Protein AF-A0A2E8D7F3-F1 (afdb_monomer_lite)

pLDDT: mean 92.52, std 13.72, range [34.06, 98.88]

Sequence (161 aa):
MATHEHIEVVRAGRDAIEHWHEEHGSERLDLCGANLKESILQNTDLTGANLQVANLQAANLQQANLSWADLRRARLQNAELDGADLRQAQLQEADLRGTDLRRANLVGIKLQGAKLQGTDLRRASLDRADLQEASLAGARLDFLQRLTLWWNVSKVPSDQN

Radius of gyration: 15.77 Å; chains: 1; bounding box: 42×31×50 Å

Foldseek 3Di:
DFDPVLLVLVQVEAVSQVVVCVVVPPDAGEQAQNEQDQHEHDQHERDQHEQHQYEPDQYEHDQYECDNHEQDQYEHAQYEHAQYEHHLYEHDCYEHHLYECHLYECALYEQALYECALYECENYDCHNYQQHNYDCHNYHYDPVVVVVVCVRHVPPPPPDD

Secondary structure (DSSP, 8-state):
---HHHHHHHHH-HHHHHHHHHHHTT---B-TT-B-TT-B-TT-B-TT-B-TT-B-TT-B-TT-B-TT-B-TT-B-TT-B-TT-B-TT-B-TT-B-TT-B-TT-B-TT-B-TT-B-TT-B-TT-B-TT-B-TT-B-TT-B--HHHHHHHHHHHTTS-----

Structure (mmCIF, N/CA/C/O backbone):
data_AF-A0A2E8D7F3-F1
#
_entry.id   AF-A0A2E8D7F3-F1
#
loop_
_atom_site.group_PDB
_atom_site.id
_atom_site.type_symbol
_atom_site.label_atom_id
_atom_site.label_alt_id
_atom_site.label_comp_id
_atom_site.label_asym_id
_atom_site.label_entity_id
_atom_site.label_seq_id
_atom_site.pdbx_PDB_ins_code
_atom_site.Cartn_x
_atom_site.Cartn_y
_atom_site.Cartn_z
_atom_site.occupancy
_atom_site.B_iso_or_equiv
_atom_site.auth_seq_id
_atom_site.auth_comp_id
_atom_site.auth_asym_id
_atom_site.auth_atom_id
_atom_site.pdbx_PDB_model_num
ATOM 1 N N . MET A 1 1 ? -16.932 -9.473 1.520 1.00 65.44 1 MET A N 1
ATOM 2 C CA . MET A 1 1 ? -17.244 -8.105 1.051 1.00 65.44 1 MET A CA 1
ATOM 3 C C . MET A 1 1 ? -17.167 -7.222 2.271 1.00 65.44 1 MET A C 1
ATOM 5 O O . MET A 1 1 ? -17.630 -7.668 3.312 1.00 65.44 1 MET A O 1
ATOM 9 N N . ALA A 1 2 ? -16.590 -6.032 2.128 1.00 83.19 2 ALA A N 1
ATOM 10 C CA . ALA A 1 2 ? -16.436 -5.072 3.211 1.00 83.19 2 ALA A CA 1
ATOM 11 C C . ALA A 1 2 ? -17.747 -4.843 3.975 1.00 83.19 2 ALA A C 1
ATOM 13 O O . ALA A 1 2 ? -18.817 -4.745 3.360 1.00 83.19 2 ALA A O 1
ATOM 14 N N . THR A 1 3 ? -17.664 -4.742 5.300 1.00 88.62 3 THR A N 1
ATOM 15 C CA . THR A 1 3 ? -18.826 -4.379 6.115 1.00 88.62 3 THR A CA 1
ATOM 16 C C . THR A 1 3 ? -19.118 -2.889 5.941 1.00 88.62 3 THR A C 1
ATOM 18 O O . THR A 1 3 ? -18.218 -2.083 5.692 1.00 88.62 3 THR A O 1
ATOM 21 N N . HIS A 1 4 ? -20.395 -2.511 6.040 1.00 90.12 4 HIS A N 1
ATOM 22 C CA . HIS A 1 4 ? -20.777 -1.100 5.956 1.00 90.12 4 HIS A CA 1
ATOM 23 C C . HIS A 1 4 ? -20.097 -0.283 7.062 1.00 90.12 4 HIS A C 1
ATOM 25 O O . HIS A 1 4 ? -19.572 0.789 6.793 1.00 90.12 4 HIS A O 1
ATOM 31 N N . GLU A 1 5 ? -20.018 -0.850 8.263 1.00 94.56 5 GLU A N 1
ATOM 32 C CA . GLU A 1 5 ? -19.344 -0.272 9.423 1.00 94.56 5 GLU A CA 1
ATOM 33 C C . GLU A 1 5 ? -17.868 0.051 9.164 1.00 94.56 5 GLU A C 1
ATOM 35 O O . GLU A 1 5 ? -17.467 1.201 9.325 1.00 94.56 5 GLU A O 1
ATOM 40 N N . HIS A 1 6 ? -17.069 -0.907 8.675 1.00 96.81 6 HIS A N 1
ATOM 41 C CA . HIS A 1 6 ? -15.647 -0.658 8.411 1.00 96.81 6 HIS A CA 1
ATOM 42 C C . HIS A 1 6 ? -15.436 0.425 7.350 1.00 96.81 6 HIS A C 1
ATOM 44 O O . HIS A 1 6 ? -14.501 1.218 7.450 1.00 96.81 6 HIS A O 1
ATOM 50 N N . ILE A 1 7 ? -16.303 0.485 6.333 1.00 95.94 7 ILE A N 1
ATOM 51 C CA . ILE A 1 7 ? -16.234 1.540 5.316 1.00 95.94 7 ILE A CA 1
ATOM 52 C C . ILE A 1 7 ? -16.501 2.911 5.944 1.00 95.94 7 ILE A C 1
ATOM 54 O O . ILE A 1 7 ? -15.785 3.861 5.630 1.00 95.94 7 ILE A O 1
ATOM 58 N N . GLU A 1 8 ? -17.515 3.028 6.800 1.00 96.06 8 GLU A N 1
ATOM 59 C CA . GLU A 1 8 ? -17.864 4.300 7.440 1.00 96.06 8 GLU A CA 1
ATOM 60 C C . GLU A 1 8 ? -16.776 4.758 8.419 1.00 96.06 8 GLU A C 1
ATOM 62 O O . GLU A 1 8 ? -16.379 5.922 8.368 1.00 96.06 8 GLU A O 1
ATOM 67 N N . VAL A 1 9 ? -16.202 3.844 9.210 1.00 97.06 9 VAL A N 1
ATOM 68 C CA . VAL A 1 9 ? -15.042 4.126 10.077 1.00 97.06 9 VAL A CA 1
ATOM 69 C C . VAL A 1 9 ? -13.875 4.684 9.261 1.00 97.06 9 VAL A C 1
ATOM 71 O O . VAL A 1 9 ? -13.330 5.739 9.577 1.00 97.06 9 VAL A O 1
ATOM 74 N N . VAL A 1 10 ? -13.526 4.025 8.153 1.00 96.75 10 VAL A N 1
ATOM 75 C CA . VAL A 1 10 ? -12.411 4.456 7.298 1.00 96.75 10 VAL A CA 1
ATOM 76 C C . VAL A 1 10 ? -12.692 5.796 6.613 1.00 96.75 10 VAL A C 1
ATOM 78 O O . VAL A 1 10 ? -11.785 6.612 6.455 1.00 96.75 10 VAL A O 1
ATOM 81 N N . ARG A 1 11 ? -13.943 6.058 6.222 1.00 95.00 11 ARG A N 1
ATOM 82 C CA . ARG A 1 11 ? -14.355 7.338 5.621 1.00 95.00 11 ARG A CA 1
ATOM 83 C C . ARG A 1 11 ? -14.390 8.488 6.615 1.00 95.00 11 ARG A C 1
ATOM 85 O O . ARG A 1 11 ? -14.152 9.623 6.210 1.00 95.00 11 ARG A O 1
ATOM 92 N N . ALA A 1 12 ? -14.682 8.203 7.880 1.00 96.31 12 ALA A N 1
ATOM 93 C CA . ALA A 1 12 ? -14.627 9.185 8.954 1.00 96.31 12 ALA A CA 1
ATOM 94 C C . ALA A 1 12 ? -13.183 9.631 9.255 1.00 96.31 12 ALA A C 1
ATOM 96 O O . ALA A 1 12 ? -12.977 10.723 9.783 1.00 96.31 12 ALA A O 1
ATOM 97 N N . GLY A 1 13 ? -12.189 8.844 8.835 1.00 95.44 13 GLY A N 1
ATOM 98 C CA . GLY A 1 13 ? -10.782 9.223 8.822 1.00 95.44 13 GLY A CA 1
ATOM 99 C C . GLY A 1 13 ? -9.991 8.634 9.983 1.00 95.44 13 GLY A C 1
ATOM 100 O O . GLY A 1 13 ? -10.410 7.687 10.645 1.00 95.44 13 GLY A O 1
ATOM 101 N N . ARG A 1 14 ? -8.798 9.191 10.204 1.00 96.38 14 ARG A N 1
ATOM 102 C CA . ARG A 1 14 ? -7.799 8.642 11.126 1.00 96.38 14 ARG A CA 1
ATOM 103 C C . ARG A 1 14 ? -8.324 8.439 12.546 1.00 96.38 14 ARG A C 1
ATOM 105 O O . ARG A 1 14 ? -8.184 7.339 13.064 1.00 96.38 14 ARG A O 1
ATOM 112 N N . ASP A 1 15 ? -8.938 9.457 13.137 1.00 97.00 15 ASP A N 1
ATOM 113 C CA . ASP A 1 15 ? -9.383 9.406 14.535 1.00 97.00 15 ASP A CA 1
ATOM 114 C C . ASP A 1 15 ? -10.443 8.313 14.751 1.00 97.00 15 ASP A C 1
ATOM 116 O O . ASP A 1 15 ? -10.444 7.632 15.771 1.00 97.00 15 ASP A O 1
ATOM 120 N N . ALA A 1 16 ? -11.313 8.088 13.760 1.00 97.38 16 ALA A N 1
ATOM 121 C CA . ALA A 1 16 ? -12.308 7.021 13.812 1.00 97.38 16 ALA A CA 1
ATOM 122 C C . ALA A 1 16 ? -11.667 5.630 13.709 1.00 97.38 16 ALA A C 1
ATOM 124 O O . ALA A 1 16 ? -12.089 4.712 14.405 1.00 97.38 16 ALA A O 1
ATOM 125 N N . ILE A 1 17 ? -10.635 5.476 12.873 1.00 97.12 17 ILE A N 1
ATOM 126 C CA . ILE A 1 17 ? -9.863 4.230 12.775 1.00 97.12 17 ILE A CA 1
ATOM 127 C C . ILE A 1 17 ? -9.131 3.947 14.093 1.00 97.12 17 ILE A C 1
ATOM 129 O O . ILE A 1 17 ? -9.159 2.817 14.572 1.00 97.12 17 ILE A O 1
ATOM 133 N N . GLU A 1 18 ? -8.495 4.961 14.689 1.00 95.81 18 GLU A N 1
ATOM 134 C CA . GLU A 1 18 ? -7.817 4.833 15.986 1.00 95.81 18 GLU A CA 1
ATOM 135 C C . GLU A 1 18 ? -8.804 4.410 17.078 1.00 95.81 18 GLU A C 1
ATOM 137 O O . GLU A 1 18 ? -8.562 3.419 17.766 1.00 95.81 18 GLU A O 1
ATOM 142 N N . HIS A 1 19 ? -9.952 5.083 17.170 1.00 96.88 19 HIS A N 1
ATOM 143 C CA . HIS A 1 19 ? -10.983 4.743 18.146 1.00 96.88 19 HIS A CA 1
ATOM 144 C C . HIS A 1 19 ? -11.554 3.334 17.939 1.00 96.88 19 HIS A C 1
ATOM 146 O O . HIS A 1 19 ? -11.748 2.588 18.896 1.00 96.88 19 HIS A O 1
ATOM 152 N N . TRP A 1 20 ? -11.760 2.923 16.686 1.00 96.75 20 TRP A N 1
ATOM 153 C CA . TRP A 1 20 ? -12.230 1.576 16.382 1.00 96.75 20 TRP A CA 1
ATOM 154 C C . TRP A 1 20 ? -11.260 0.503 16.899 1.00 96.75 20 TRP A C 1
ATOM 156 O O . TRP A 1 20 ? -11.703 -0.480 17.492 1.00 96.75 20 TRP A O 1
ATOM 166 N N . HIS A 1 21 ? -9.944 0.710 16.756 1.00 94.81 21 HIS A N 1
ATOM 167 C CA . HIS A 1 21 ? -8.930 -0.204 17.302 1.00 94.81 21 HIS A CA 1
ATOM 168 C C . HIS A 1 21 ? -8.906 -0.219 18.836 1.00 94.81 21 HIS A C 1
ATOM 170 O O . HIS A 1 21 ? -8.654 -1.268 19.427 1.00 94.81 21 HIS A O 1
ATOM 176 N N . GLU A 1 22 ? -9.192 0.904 19.499 1.00 95.50 22 GLU A N 1
ATOM 177 C CA . GLU A 1 22 ? -9.324 0.950 20.965 1.00 95.50 22 GLU A CA 1
ATOM 178 C C . GLU A 1 22 ? -10.502 0.096 21.459 1.00 95.50 22 GLU A C 1
ATOM 180 O O . GLU A 1 22 ? -10.383 -0.591 22.476 1.00 95.50 22 GLU A O 1
ATOM 185 N N . GLU A 1 23 ? -11.618 0.109 20.729 1.00 95.44 23 GLU A N 1
ATOM 186 C CA . GLU A 1 23 ? -12.828 -0.640 21.080 1.00 95.44 23 GLU A CA 1
ATOM 187 C C . GLU A 1 23 ? -12.746 -2.132 20.709 1.00 95.44 23 GLU A C 1
ATOM 189 O O . GLU A 1 23 ? -13.218 -2.984 21.466 1.00 95.44 23 GLU A O 1
ATOM 194 N N . HIS A 1 24 ? -12.119 -2.463 19.574 1.00 94.00 24 HIS A N 1
ATOM 195 C CA . HIS A 1 24 ? -12.124 -3.815 18.989 1.00 94.00 24 HIS A CA 1
ATOM 196 C C . HIS A 1 24 ? -10.778 -4.554 19.146 1.00 94.00 24 HIS A C 1
ATOM 198 O O . HIS A 1 24 ? -10.641 -5.740 18.818 1.00 94.00 24 HIS A O 1
ATOM 204 N N . GLY A 1 25 ? -9.765 -3.888 19.704 1.00 92.25 25 GLY A N 1
ATOM 205 C CA . GLY A 1 25 ? -8.478 -4.465 20.078 1.00 92.25 25 GLY A CA 1
ATOM 206 C C . GLY A 1 25 ? -7.652 -4.955 18.887 1.00 92.25 25 GLY A C 1
ATOM 207 O O . GLY A 1 25 ? -6.926 -4.194 18.264 1.00 92.25 25 GLY A O 1
ATOM 208 N N . SER A 1 26 ? -7.689 -6.266 18.625 1.00 88.56 26 SER A N 1
ATOM 209 C CA . SER A 1 26 ? -6.876 -6.918 17.574 1.00 88.56 26 SER A CA 1
ATOM 210 C C . SER A 1 26 ? -7.670 -7.297 16.323 1.00 88.56 26 SER A C 1
ATOM 212 O O . SER A 1 26 ? -7.157 -8.001 15.444 1.00 88.56 26 SER A O 1
ATOM 214 N N . GLU A 1 27 ? -8.935 -6.881 16.265 1.00 94.12 27 GLU A N 1
ATOM 215 C CA . GLU A 1 27 ? -9.761 -7.068 15.084 1.00 94.12 27 GLU A CA 1
ATOM 216 C C . GLU A 1 27 ? -9.172 -6.300 13.892 1.00 94.12 27 GLU A C 1
ATOM 218 O O . GLU A 1 27 ? -8.489 -5.290 14.037 1.00 94.12 27 GLU A O 1
ATOM 223 N N . ARG A 1 28 ? -9.382 -6.821 12.683 1.00 94.81 28 ARG A N 1
ATOM 224 C CA . ARG A 1 28 ? -8.854 -6.231 11.450 1.00 94.81 28 ARG A CA 1
ATOM 225 C C . ARG A 1 28 ? -10.002 -5.677 10.633 1.00 94.81 28 ARG A C 1
ATOM 227 O O . ARG A 1 28 ? -10.993 -6.372 10.426 1.00 94.81 28 ARG A O 1
ATOM 234 N N . LEU A 1 29 ? -9.809 -4.488 10.074 1.00 97.00 29 LEU A N 1
ATOM 235 C CA . LEU A 1 29 ? -10.777 -3.893 9.160 1.00 97.00 29 LEU A CA 1
ATOM 236 C C . LEU A 1 29 ? -10.937 -4.767 7.904 1.00 97.00 29 LEU A C 1
ATOM 238 O O . LEU A 1 29 ? -9.988 -4.982 7.142 1.00 97.00 29 LEU A O 1
ATOM 242 N N . ASP A 1 30 ? -12.153 -5.261 7.674 1.00 97.75 30 ASP A N 1
ATOM 243 C CA . ASP A 1 30 ? -12.560 -5.881 6.411 1.00 97.75 30 ASP A CA 1
ATOM 244 C C . ASP A 1 30 ? -13.081 -4.823 5.435 1.00 97.75 30 ASP A C 1
ATOM 246 O O . ASP A 1 30 ? -14.198 -4.318 5.564 1.00 97.75 30 ASP A O 1
ATOM 250 N N . LEU A 1 31 ? -12.251 -4.527 4.439 1.00 97.88 31 LEU A N 1
ATOM 251 C CA . LEU A 1 31 ? -12.437 -3.544 3.377 1.00 97.88 31 LEU A CA 1
ATOM 252 C C . LEU A 1 31 ? -12.399 -4.221 1.992 1.00 97.88 31 LEU A C 1
ATOM 254 O O . LEU A 1 31 ? -12.136 -3.575 0.973 1.00 97.88 31 LEU A O 1
ATOM 258 N N . CYS A 1 32 ? -12.680 -5.529 1.929 1.00 98.12 32 CYS A N 1
ATOM 259 C CA . CYS A 1 32 ? -12.667 -6.305 0.693 1.00 98.12 32 CYS A CA 1
ATOM 260 C C . CYS A 1 32 ? -13.652 -5.734 -0.339 1.00 98.12 32 CYS A C 1
ATOM 262 O O . CYS A 1 32 ? -14.871 -5.720 -0.127 1.00 98.12 32 CYS A O 1
ATOM 264 N N . GLY A 1 33 ? -13.123 -5.286 -1.478 1.00 98.06 33 GLY A N 1
ATOM 265 C CA . GLY A 1 33 ? -13.890 -4.659 -2.552 1.00 98.06 33 GLY A CA 1
ATOM 266 C C . GLY A 1 33 ? -14.407 -3.253 -2.229 1.00 98.06 33 GLY A C 1
ATOM 267 O O . GLY A 1 33 ? -15.223 -2.730 -2.989 1.00 98.06 33 GLY A O 1
ATOM 268 N N . ALA A 1 34 ? -13.968 -2.633 -1.128 1.00 98.00 34 ALA A N 1
ATOM 269 C CA . ALA A 1 34 ? -14.388 -1.286 -0.763 1.00 98.00 34 ALA A CA 1
ATOM 270 C C . ALA A 1 34 ? -13.966 -0.259 -1.826 1.00 98.00 34 ALA A C 1
ATOM 272 O O . ALA A 1 34 ? -12.890 -0.350 -2.426 1.00 98.00 34 ALA A O 1
ATOM 273 N N . ASN A 1 35 ? -14.812 0.750 -2.045 1.00 97.94 35 ASN A N 1
ATOM 274 C CA . ASN A 1 35 ? -14.464 1.902 -2.869 1.00 97.94 35 ASN A CA 1
ATOM 275 C C . ASN A 1 35 ? -13.941 3.040 -1.983 1.00 97.94 35 ASN A C 1
ATOM 277 O O . ASN A 1 35 ? -14.726 3.758 -1.361 1.00 97.94 35 ASN A O 1
ATOM 281 N N . LEU A 1 36 ? -12.618 3.178 -1.969 1.00 97.94 36 LEU A N 1
ATOM 282 C CA . LEU A 1 36 ? -11.817 4.147 -1.220 1.00 97.94 36 LEU A CA 1
ATOM 283 C C . LEU A 1 36 ? -11.009 5.035 -2.188 1.00 97.94 36 LEU A C 1
ATOM 285 O O . LEU A 1 36 ? -9.913 5.500 -1.889 1.00 97.94 36 LEU A O 1
ATOM 289 N N . LYS A 1 37 ? -11.526 5.236 -3.405 1.00 98.50 37 LYS A N 1
ATOM 290 C CA . LYS A 1 37 ? -10.907 6.112 -4.400 1.00 98.50 37 LYS A CA 1
ATOM 291 C C . LYS A 1 37 ? -10.777 7.521 -3.824 1.00 98.50 37 LYS A C 1
ATOM 293 O O . LYS A 1 37 ? -11.756 8.033 -3.288 1.00 98.50 37 LYS A O 1
ATOM 298 N N . GLU A 1 38 ? -9.604 8.134 -3.980 1.00 98.38 38 GLU A N 1
ATOM 299 C CA . GLU A 1 38 ? -9.317 9.508 -3.524 1.00 98.38 38 GLU A CA 1
ATOM 300 C C . GLU A 1 38 ? -9.510 9.730 -2.008 1.00 98.38 38 GLU A C 1
ATOM 302 O O . GLU A 1 38 ? -9.564 10.869 -1.548 1.00 98.38 38 GLU A O 1
ATOM 307 N N . SER A 1 39 ? -9.597 8.664 -1.203 1.00 98.00 39 SER A N 1
ATOM 308 C CA . SER A 1 39 ? -9.749 8.790 0.247 1.00 98.00 39 SER A CA 1
ATOM 309 C C . SER A 1 39 ? -8.491 9.361 0.902 1.00 98.00 39 SER A C 1
ATOM 311 O O . SER A 1 39 ? -7.370 9.060 0.483 1.00 98.00 39 SER A O 1
ATOM 313 N N . ILE A 1 40 ? -8.677 10.111 1.987 1.00 98.25 40 ILE A N 1
ATOM 314 C CA . ILE A 1 40 ? -7.588 10.629 2.818 1.00 98.25 40 ILE A CA 1
ATOM 315 C C . ILE A 1 40 ? -7.353 9.648 3.969 1.00 98.25 40 ILE A C 1
ATOM 317 O O . ILE A 1 40 ? -8.106 9.621 4.936 1.00 98.25 40 ILE A O 1
ATOM 321 N N . LEU A 1 41 ? -6.304 8.842 3.838 1.00 98.25 41 LEU A N 1
ATOM 322 C CA . LEU A 1 41 ? -5.880 7.790 4.768 1.00 98.25 41 LEU A CA 1
ATOM 323 C C . LEU A 1 41 ? -4.415 7.991 5.190 1.00 98.25 41 LEU A C 1
ATOM 325 O O . LEU A 1 41 ? -3.682 7.050 5.486 1.00 98.25 41 LEU A O 1
ATOM 329 N N . GLN A 1 42 ? -3.957 9.241 5.182 1.00 98.50 42 GLN A N 1
ATOM 330 C CA . GLN A 1 42 ? -2.623 9.594 5.639 1.00 98.50 42 GLN A CA 1
ATOM 331 C C . GLN A 1 42 ? -2.497 9.304 7.142 1.00 98.50 42 GLN A C 1
ATOM 333 O O . GLN A 1 42 ? -3.384 9.659 7.919 1.00 98.50 42 GLN A O 1
ATOM 338 N N . ASN A 1 43 ? -1.370 8.719 7.559 1.00 98.25 43 ASN A N 1
ATOM 339 C CA . ASN A 1 43 ? -1.079 8.385 8.960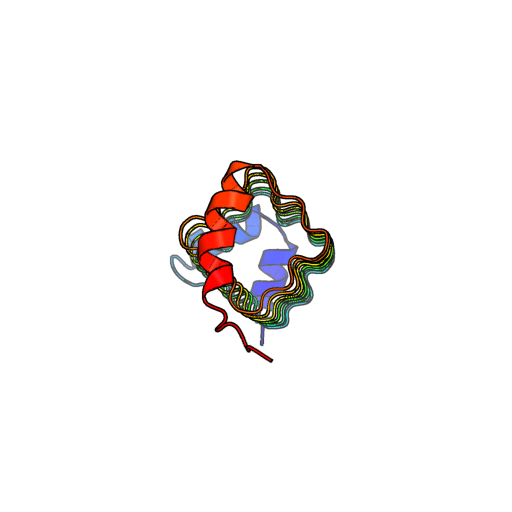 1.00 98.25 43 ASN A CA 1
ATOM 340 C C . ASN A 1 43 ? -2.105 7.445 9.638 1.00 98.25 43 ASN A C 1
ATOM 342 O O . ASN A 1 43 ? -2.209 7.452 10.862 1.00 98.25 43 ASN A O 1
ATOM 346 N N . THR A 1 44 ? -2.878 6.651 8.890 1.00 98.12 44 THR A N 1
ATOM 347 C CA . THR A 1 44 ? -3.856 5.714 9.476 1.00 98.12 44 THR A CA 1
ATOM 348 C C . THR A 1 44 ? -3.244 4.352 9.793 1.00 98.12 44 THR A C 1
ATOM 350 O O . THR A 1 44 ? -2.364 3.890 9.059 1.00 98.12 44 THR A O 1
ATOM 353 N N . ASP A 1 45 ? -3.770 3.665 10.810 1.00 98.00 45 ASP A N 1
ATOM 354 C CA . ASP A 1 45 ? -3.441 2.263 11.083 1.00 98.00 45 ASP A CA 1
ATOM 355 C C . ASP A 1 45 ? -4.416 1.301 10.383 1.00 98.00 45 ASP A C 1
ATOM 357 O O . ASP A 1 45 ? -5.558 1.107 10.797 1.00 98.00 45 ASP A O 1
ATOM 361 N N . LEU A 1 46 ? -3.940 0.685 9.304 1.00 98.19 46 LEU A N 1
ATOM 362 C CA . LEU A 1 46 ? -4.623 -0.346 8.523 1.00 98.19 46 LEU A CA 1
ATOM 363 C C . LEU A 1 46 ? -3.861 -1.683 8.610 1.00 98.19 46 LEU A C 1
ATOM 365 O O . LEU A 1 46 ? -3.892 -2.489 7.672 1.00 98.19 46 LEU A O 1
ATOM 369 N N . THR A 1 47 ? -3.151 -1.921 9.721 1.00 98.31 47 THR A N 1
ATOM 370 C CA . THR A 1 47 ? -2.364 -3.141 9.939 1.00 98.31 47 THR A CA 1
ATOM 371 C C . THR A 1 47 ? -3.231 -4.382 9.760 1.00 98.31 47 THR A C 1
ATOM 373 O O . THR A 1 47 ? -4.268 -4.553 10.399 1.00 98.31 47 THR A O 1
ATOM 376 N N . GLY A 1 48 ? -2.801 -5.286 8.881 1.00 98.31 48 GLY A N 1
ATOM 377 C CA . GLY A 1 48 ? -3.500 -6.542 8.622 1.00 98.31 48 GLY A CA 1
ATOM 378 C C . GLY A 1 48 ? -4.863 -6.406 7.937 1.00 98.31 48 GLY A C 1
ATOM 379 O O . GLY A 1 48 ? -5.521 -7.432 7.760 1.00 98.31 48 GLY A O 1
ATOM 380 N N . ALA A 1 49 ? -5.294 -5.199 7.552 1.00 98.38 49 ALA A N 1
ATOM 381 C CA . ALA A 1 49 ? -6.601 -4.975 6.942 1.00 98.38 49 ALA A CA 1
ATOM 382 C C . ALA A 1 49 ? -6.791 -5.827 5.676 1.00 98.38 49 ALA A C 1
ATOM 384 O O . ALA A 1 49 ? -5.863 -6.030 4.883 1.00 98.38 49 ALA A O 1
ATOM 385 N N . ASN A 1 50 ? -8.015 -6.314 5.469 1.00 98.56 50 ASN A N 1
ATOM 386 C CA . ASN A 1 50 ? -8.389 -7.009 4.244 1.00 98.56 50 ASN A CA 1
ATOM 387 C C . ASN A 1 50 ? -8.835 -5.983 3.199 1.00 98.56 50 ASN A C 1
ATOM 389 O O . ASN A 1 50 ? -9.962 -5.510 3.233 1.00 98.56 50 ASN A O 1
ATOM 393 N N . LEU A 1 51 ? -7.960 -5.649 2.258 1.00 98.62 51 LEU A N 1
ATOM 394 C CA . LEU A 1 51 ? -8.169 -4.695 1.164 1.00 98.62 51 LEU A CA 1
ATOM 395 C C . LEU A 1 51 ? -8.200 -5.396 -0.205 1.00 98.62 51 LEU A C 1
ATOM 397 O O . LEU A 1 51 ? -7.968 -4.771 -1.245 1.00 98.62 51 LEU A O 1
ATOM 401 N N . GLN A 1 52 ? -8.485 -6.702 -0.234 1.00 98.75 52 GLN A N 1
ATOM 402 C CA . GLN A 1 52 ? -8.558 -7.460 -1.477 1.00 98.75 52 GLN A CA 1
ATOM 403 C C . GLN A 1 52 ? -9.530 -6.803 -2.450 1.00 98.75 52 GLN A C 1
ATOM 405 O O . GLN A 1 52 ? -10.674 -6.513 -2.099 1.00 98.75 52 GLN A O 1
ATOM 410 N N . VAL A 1 53 ? -9.097 -6.615 -3.697 1.00 98.56 53 VAL A N 1
ATOM 411 C CA . VAL A 1 53 ? -9.916 -6.026 -4.772 1.00 98.56 53 VAL A CA 1
ATOM 412 C C . VAL A 1 53 ? -10.440 -4.608 -4.455 1.00 98.56 53 VAL A C 1
ATOM 414 O O . VAL A 1 53 ? -11.288 -4.091 -5.182 1.00 98.56 53 VAL A O 1
ATOM 417 N N . ALA A 1 54 ? -9.954 -3.953 -3.393 1.00 98.56 54 ALA A N 1
ATOM 418 C CA . ALA A 1 54 ? -10.368 -2.601 -3.042 1.00 98.56 54 ALA A CA 1
ATOM 419 C C . ALA A 1 54 ? -9.927 -1.597 -4.116 1.00 98.56 54 ALA A C 1
ATOM 421 O O . ALA A 1 54 ? -8.889 -1.751 -4.772 1.00 98.56 54 ALA A O 1
ATOM 422 N N . ASN A 1 55 ? -10.721 -0.545 -4.291 1.00 98.75 55 ASN A N 1
ATOM 423 C CA . ASN A 1 55 ? -10.373 0.580 -5.142 1.00 98.75 55 ASN A CA 1
ATOM 424 C C . ASN A 1 55 ? -9.774 1.701 -4.291 1.00 98.75 55 ASN A C 1
ATOM 426 O O . ASN A 1 55 ? -10.515 2.422 -3.641 1.00 98.75 55 ASN A O 1
ATOM 430 N N . LEU A 1 56 ? -8.452 1.843 -4.330 1.00 98.81 56 LEU A N 1
ATOM 431 C CA . LEU A 1 56 ? -7.641 2.864 -3.654 1.00 98.81 56 LEU A CA 1
ATOM 432 C C . LEU A 1 56 ? -6.989 3.820 -4.670 1.00 98.81 56 LEU A C 1
ATOM 434 O O . LEU A 1 56 ? -5.967 4.447 -4.392 1.00 98.81 56 LEU A O 1
ATOM 438 N N . GLN A 1 57 ? -7.534 3.906 -5.888 1.00 98.88 57 GLN A N 1
ATOM 439 C CA . GLN A 1 57 ? -6.990 4.765 -6.935 1.00 98.88 57 GLN A CA 1
ATOM 440 C C . GLN A 1 57 ? -6.913 6.219 -6.436 1.00 98.88 57 GLN A C 1
ATOM 442 O O . GLN A 1 57 ? -7.908 6.757 -5.949 1.00 98.88 57 GLN A O 1
ATOM 447 N N . ALA A 1 58 ? -5.744 6.846 -6.575 1.00 98.69 58 ALA A N 1
ATOM 448 C CA . ALA A 1 58 ? -5.457 8.204 -6.104 1.00 98.69 58 ALA A CA 1
ATOM 449 C C . ALA A 1 58 ? -5.734 8.459 -4.604 1.00 98.69 58 ALA A C 1
ATOM 451 O O . ALA A 1 58 ? -5.885 9.609 -4.201 1.00 98.69 58 ALA A O 1
ATOM 452 N N . ALA A 1 59 ? -5.819 7.417 -3.769 1.00 98.75 59 ALA A N 1
ATOM 453 C CA . ALA A 1 59 ? -5.918 7.589 -2.323 1.00 98.75 59 ALA A CA 1
ATOM 454 C C . ALA A 1 59 ? -4.611 8.166 -1.755 1.00 98.75 59 ALA A C 1
ATOM 456 O O . ALA A 1 59 ? -3.516 7.804 -2.199 1.00 98.75 59 ALA A O 1
ATOM 457 N N . ASN A 1 60 ? -4.727 9.025 -0.744 1.00 98.81 60 ASN A N 1
ATOM 458 C CA . ASN A 1 60 ? -3.586 9.486 0.037 1.00 98.81 60 ASN A CA 1
ATOM 459 C C . ASN A 1 60 ? -3.374 8.526 1.212 1.00 98.81 60 ASN A C 1
ATOM 461 O O . ASN A 1 60 ? -4.144 8.543 2.164 1.00 98.81 60 ASN A O 1
ATOM 465 N N . LEU A 1 61 ? -2.341 7.695 1.129 1.00 98.81 61 LEU A N 1
ATOM 466 C CA . LEU A 1 61 ? -1.905 6.713 2.127 1.00 98.81 61 LEU A CA 1
ATOM 467 C C . LEU A 1 61 ? -0.491 7.048 2.637 1.00 98.81 61 LEU A C 1
ATOM 469 O O . LEU A 1 61 ? 0.245 6.162 3.081 1.00 98.81 61 LEU A O 1
ATOM 473 N N . GLN A 1 62 ? -0.070 8.315 2.542 1.00 98.81 62 GLN A N 1
ATOM 474 C CA . GLN A 1 62 ? 1.253 8.729 3.001 1.00 98.81 62 GLN A CA 1
ATOM 475 C C . GLN A 1 62 ? 1.426 8.347 4.473 1.00 98.81 62 GLN A C 1
ATOM 477 O O . GLN A 1 62 ? 0.544 8.601 5.295 1.00 98.81 62 GLN A O 1
ATOM 482 N N . GLN A 1 63 ? 2.560 7.731 4.808 1.00 98.75 63 GLN A N 1
ATOM 483 C CA . GLN A 1 63 ? 2.877 7.301 6.177 1.00 98.75 63 GLN A CA 1
ATOM 484 C C . GLN A 1 63 ? 1.836 6.363 6.835 1.00 98.75 63 GLN A C 1
ATOM 486 O O . GLN A 1 63 ? 1.900 6.141 8.042 1.00 98.75 63 GLN A O 1
ATOM 491 N N . ALA A 1 64 ? 0.890 5.795 6.079 1.00 98.75 64 ALA A N 1
ATOM 492 C CA . ALA A 1 64 ? -0.061 4.824 6.609 1.00 98.75 64 ALA A CA 1
ATOM 493 C C . ALA A 1 64 ? 0.652 3.520 6.998 1.00 98.75 64 ALA A C 1
ATOM 495 O O . ALA A 1 64 ? 1.612 3.099 6.342 1.00 98.75 64 ALA A O 1
ATOM 496 N N . ASN A 1 65 ? 0.156 2.852 8.038 1.00 98.81 65 ASN A N 1
ATOM 497 C CA . ASN A 1 65 ? 0.597 1.510 8.389 1.00 98.81 65 ASN A CA 1
ATOM 498 C C . ASN A 1 65 ? -0.316 0.480 7.713 1.00 98.81 65 ASN A C 1
ATOM 500 O O . ASN A 1 65 ? -1.456 0.287 8.109 1.00 98.81 65 ASN A O 1
ATOM 504 N N . LEU A 1 66 ? 0.198 -0.172 6.677 1.00 98.81 66 LEU A N 1
ATOM 505 C CA . LEU A 1 66 ? -0.415 -1.268 5.922 1.00 98.81 66 LEU A CA 1
ATOM 506 C C . LEU A 1 66 ? 0.372 -2.573 6.122 1.00 98.81 66 LEU A C 1
ATOM 508 O O . LEU A 1 66 ? 0.301 -3.489 5.295 1.00 98.81 66 LEU A O 1
ATOM 512 N N . SER A 1 67 ? 1.173 -2.671 7.188 1.00 98.81 67 SER A N 1
ATOM 513 C CA . SER A 1 67 ? 1.947 -3.881 7.449 1.00 98.81 67 SER A CA 1
ATOM 514 C C . SER A 1 67 ? 1.006 -5.080 7.583 1.00 98.81 67 SER A C 1
ATOM 516 O O . SER A 1 67 ? -0.075 -4.987 8.164 1.00 98.81 67 SER A O 1
ATOM 518 N N . TRP A 1 68 ? 1.383 -6.210 6.984 1.00 98.69 68 TRP A N 1
ATOM 519 C CA . TRP A 1 68 ? 0.574 -7.437 6.927 1.00 98.69 68 TRP A CA 1
ATOM 520 C C . TRP A 1 68 ? -0.789 -7.328 6.220 1.00 98.69 68 TRP A C 1
ATOM 522 O O . TRP A 1 68 ? -1.533 -8.311 6.225 1.00 98.69 68 TRP A O 1
ATOM 532 N N . ALA A 1 69 ? -1.133 -6.186 5.616 1.00 98.75 69 ALA A N 1
ATOM 533 C CA . ALA A 1 69 ? -2.405 -6.012 4.923 1.00 98.75 69 ALA A CA 1
ATOM 534 C C . ALA A 1 69 ? -2.507 -6.910 3.680 1.00 98.75 69 ALA A C 1
ATOM 536 O O . ALA A 1 69 ? -1.513 -7.214 3.008 1.00 98.75 69 ALA A O 1
ATOM 537 N N . ASP A 1 70 ? -3.733 -7.313 3.355 1.00 98.88 70 ASP A N 1
ATOM 538 C CA . ASP A 1 70 ? -4.041 -8.086 2.158 1.00 98.88 70 ASP A CA 1
ATOM 539 C C . ASP A 1 70 ? -4.629 -7.179 1.077 1.00 98.88 70 ASP A C 1
ATOM 541 O O . ASP A 1 70 ? -5.802 -6.840 1.102 1.00 98.88 70 ASP A O 1
ATOM 545 N N . LEU A 1 71 ? -3.799 -6.785 0.121 1.00 98.81 71 LEU A N 1
ATOM 546 C CA . LEU A 1 71 ? -4.093 -5.882 -0.993 1.00 98.81 71 LEU A CA 1
ATOM 547 C C . LEU A 1 71 ? -4.129 -6.641 -2.333 1.00 98.81 71 LEU A C 1
ATOM 549 O O . LEU A 1 71 ? -3.943 -6.047 -3.401 1.00 98.81 71 LEU A O 1
ATOM 553 N N . ARG A 1 72 ? -4.340 -7.964 -2.313 1.00 98.88 72 ARG A N 1
ATOM 554 C CA . ARG A 1 72 ? -4.360 -8.774 -3.538 1.00 98.88 72 ARG A CA 1
ATOM 555 C C . ARG A 1 72 ? -5.389 -8.237 -4.522 1.00 98.88 72 ARG A C 1
ATOM 557 O O . ARG A 1 72 ? -6.552 -8.018 -4.174 1.00 98.88 72 ARG A O 1
ATOM 564 N N . ARG A 1 73 ? -4.953 -8.036 -5.769 1.00 98.81 73 ARG A N 1
ATOM 565 C CA . ARG A 1 73 ? -5.771 -7.505 -6.873 1.00 98.81 73 ARG A CA 1
ATOM 566 C C . ARG A 1 73 ? -6.378 -6.118 -6.597 1.00 98.81 73 ARG A C 1
ATOM 568 O O . ARG A 1 73 ? -7.307 -5.716 -7.299 1.00 98.81 73 ARG A O 1
ATOM 575 N N . ALA A 1 74 ? -5.884 -5.384 -5.596 1.00 98.81 74 ALA A N 1
ATOM 576 C CA . ALA A 1 74 ? -6.326 -4.023 -5.319 1.00 98.81 74 ALA A CA 1
ATOM 577 C C . ALA A 1 74 ? -5.908 -3.063 -6.445 1.00 98.81 74 ALA A C 1
ATOM 579 O O . ALA A 1 74 ? -4.907 -3.263 -7.144 1.00 98.81 74 ALA A O 1
ATOM 580 N N . ARG A 1 75 ? -6.686 -1.995 -6.615 1.00 98.88 75 ARG A N 1
ATOM 581 C CA . ARG A 1 75 ? -6.423 -0.920 -7.576 1.00 98.88 75 ARG A CA 1
ATOM 582 C C . ARG A 1 75 ? -5.838 0.274 -6.839 1.00 98.88 75 ARG A C 1
ATOM 584 O O . ARG A 1 75 ? -6.563 0.948 -6.122 1.00 98.88 75 ARG A O 1
ATOM 591 N N . LEU A 1 76 ? -4.553 0.535 -7.029 1.00 98.81 76 LEU A N 1
ATOM 592 C CA . LEU A 1 76 ? -3.793 1.578 -6.338 1.00 98.81 76 LEU A CA 1
ATOM 593 C C . LEU A 1 76 ? -3.267 2.637 -7.310 1.00 98.81 76 LEU A C 1
ATOM 595 O O . LEU A 1 76 ? -2.363 3.379 -6.959 1.00 98.81 76 LEU A O 1
ATOM 599 N N . GLN A 1 77 ? -3.775 2.724 -8.542 1.00 98.81 77 GLN A N 1
ATOM 600 C CA . GLN A 1 77 ? -3.161 3.584 -9.555 1.00 98.81 77 GLN A CA 1
ATOM 601 C C . GLN A 1 77 ? -3.090 5.037 -9.067 1.00 98.81 77 GLN A C 1
ATOM 603 O O . GLN A 1 77 ? -4.085 5.582 -8.583 1.00 98.81 77 GLN A O 1
ATOM 608 N N . ASN A 1 78 ? -1.919 5.658 -9.205 1.00 98.75 78 ASN A N 1
ATOM 609 C CA . ASN A 1 78 ? -1.626 7.016 -8.733 1.00 98.75 78 ASN A CA 1
ATOM 610 C C . ASN A 1 78 ? -1.855 7.260 -7.225 1.00 98.75 78 ASN A C 1
ATOM 612 O O . ASN A 1 78 ? -1.984 8.412 -6.825 1.00 98.75 78 ASN A O 1
ATOM 616 N N . ALA A 1 79 ? -1.950 6.220 -6.389 1.00 98.81 79 ALA A N 1
ATOM 617 C CA . ALA A 1 79 ? -2.021 6.395 -4.939 1.00 98.81 79 ALA A CA 1
ATOM 618 C C . ALA A 1 79 ? -0.696 6.939 -4.377 1.00 98.81 79 ALA A C 1
ATOM 620 O O . ALA A 1 79 ? 0.392 6.615 -4.871 1.00 98.81 79 ALA A O 1
ATOM 621 N N . GLU A 1 80 ? -0.799 7.737 -3.318 1.00 98.88 80 GLU A N 1
ATOM 622 C CA . GLU A 1 80 ? 0.340 8.329 -2.620 1.00 98.88 80 GLU A CA 1
ATOM 623 C C . GLU A 1 80 ? 0.674 7.483 -1.390 1.00 98.88 80 GLU A C 1
ATOM 625 O O . GLU A 1 80 ? -0.085 7.461 -0.430 1.00 98.88 80 GLU A O 1
ATOM 630 N N . LEU A 1 81 ? 1.797 6.772 -1.409 1.00 98.81 81 LEU A N 1
ATOM 631 C CA . LEU A 1 81 ? 2.251 5.854 -0.353 1.00 98.81 81 LEU A CA 1
ATOM 632 C C . LEU A 1 81 ? 3.651 6.237 0.157 1.00 98.81 81 LEU A C 1
ATOM 634 O O . LEU A 1 81 ? 4.393 5.398 0.672 1.00 98.81 81 LEU A O 1
ATOM 638 N N . ASP A 1 82 ? 4.035 7.506 -0.002 1.00 98.81 82 ASP A N 1
ATOM 639 C CA . ASP A 1 82 ? 5.342 7.998 0.426 1.00 98.81 82 ASP A CA 1
ATOM 640 C C . ASP A 1 82 ? 5.516 7.792 1.940 1.00 98.81 82 ASP A C 1
ATOM 642 O O . ASP A 1 82 ? 4.713 8.247 2.760 1.00 98.81 82 ASP A O 1
ATOM 646 N N . GLY A 1 83 ? 6.558 7.050 2.311 1.00 98.75 83 GLY A N 1
ATOM 647 C CA . GLY A 1 83 ? 6.854 6.678 3.693 1.00 98.75 83 GLY A CA 1
ATOM 648 C C . GLY A 1 83 ? 5.884 5.683 4.343 1.00 98.75 83 GLY A C 1
ATOM 649 O O . GLY A 1 83 ? 5.988 5.489 5.551 1.00 98.75 83 GLY A O 1
ATOM 650 N N . ALA A 1 84 ? 4.959 5.065 3.601 1.00 98.88 84 ALA A N 1
ATOM 651 C CA . ALA A 1 84 ? 4.046 4.060 4.150 1.00 98.88 84 ALA A CA 1
ATOM 652 C C . ALA A 1 84 ? 4.788 2.788 4.610 1.00 98.88 84 ALA A C 1
ATOM 654 O O . ALA A 1 84 ? 5.804 2.390 4.024 1.00 98.88 84 ALA A O 1
ATOM 655 N N . ASP A 1 85 ? 4.263 2.119 5.638 1.00 98.88 85 ASP A N 1
ATOM 656 C CA . ASP A 1 85 ? 4.739 0.803 6.070 1.00 98.88 85 ASP A CA 1
ATOM 657 C C . ASP A 1 85 ? 3.905 -0.297 5.412 1.00 98.88 85 ASP A C 1
ATOM 659 O O . ASP A 1 85 ? 2.721 -0.435 5.680 1.00 98.88 85 ASP A O 1
ATOM 663 N N . LEU A 1 86 ? 4.524 -1.089 4.544 1.00 98.81 86 LEU A N 1
ATOM 664 C CA . LEU A 1 86 ? 3.915 -2.181 3.782 1.00 98.81 86 LEU A CA 1
ATOM 665 C C . LEU A 1 86 ? 4.658 -3.502 4.036 1.00 98.81 86 LEU A C 1
ATOM 667 O O . LEU A 1 86 ? 4.622 -4.427 3.215 1.00 98.81 86 LEU A O 1
ATOM 671 N N . ARG A 1 87 ? 5.370 -3.609 5.167 1.00 98.75 87 ARG A N 1
ATOM 672 C CA . ARG A 1 87 ? 6.107 -4.824 5.523 1.00 98.75 87 ARG A CA 1
ATOM 673 C C . ARG A 1 87 ? 5.189 -6.033 5.490 1.00 98.75 87 ARG A C 1
ATOM 675 O O . ARG A 1 87 ? 4.124 -6.025 6.101 1.00 98.75 87 ARG A O 1
ATOM 682 N N . GLN A 1 88 ? 5.638 -7.088 4.813 1.00 98.62 88 GLN A N 1
ATOM 683 C CA . GLN A 1 88 ? 4.922 -8.366 4.714 1.00 98.62 88 GLN A CA 1
ATOM 684 C C . GLN A 1 88 ? 3.506 -8.270 4.106 1.00 98.62 88 GLN A C 1
ATOM 686 O O . GLN A 1 88 ? 2.747 -9.239 4.171 1.00 98.62 88 GLN A O 1
ATOM 691 N N . ALA A 1 89 ? 3.139 -7.134 3.503 1.00 98.81 89 ALA A N 1
ATOM 692 C CA . ALA A 1 89 ? 1.851 -6.970 2.842 1.00 98.81 89 ALA A CA 1
ATOM 693 C C . ALA A 1 89 ? 1.762 -7.830 1.568 1.00 98.81 89 ALA A C 1
ATOM 695 O O . ALA A 1 89 ? 2.768 -8.150 0.918 1.00 98.81 89 ALA A O 1
ATOM 696 N N . GLN A 1 90 ? 0.538 -8.207 1.206 1.00 98.88 90 GLN A N 1
ATOM 697 C CA . GLN A 1 90 ? 0.239 -9.043 0.044 1.00 98.88 90 GLN A CA 1
ATOM 698 C C . GLN A 1 90 ? -0.345 -8.191 -1.083 1.00 98.88 90 GLN A C 1
ATOM 700 O O . GLN A 1 90 ? -1.472 -7.734 -0.977 1.00 98.88 90 GLN A O 1
ATOM 705 N N . LEU A 1 91 ? 0.405 -7.974 -2.163 1.00 98.69 91 LEU A N 1
ATOM 706 C CA . LEU A 1 91 ? 0.015 -7.165 -3.327 1.00 98.69 91 LEU A CA 1
ATOM 707 C C . LEU A 1 91 ? 0.053 -7.974 -4.634 1.00 98.69 91 LEU A C 1
ATOM 709 O O . LEU A 1 91 ? 0.280 -7.414 -5.708 1.00 98.69 91 LEU A O 1
ATOM 713 N N . GLN A 1 92 ? -0.166 -9.290 -4.571 1.00 98.69 92 GLN A N 1
ATOM 714 C CA . GLN A 1 92 ? -0.224 -10.113 -5.780 1.00 98.69 92 GLN A CA 1
ATOM 715 C C . GLN A 1 92 ? -1.266 -9.567 -6.747 1.00 98.69 92 GLN A C 1
ATOM 717 O O . GLN A 1 92 ? -2.393 -9.260 -6.343 1.00 98.69 92 GLN A O 1
ATOM 722 N N . GLU A 1 93 ? -0.874 -9.452 -8.014 1.00 98.56 93 GLU A N 1
ATOM 723 C CA . GLU A 1 93 ? -1.716 -8.958 -9.109 1.00 98.56 93 GLU A CA 1
ATOM 724 C C . GLU A 1 93 ? -2.307 -7.550 -8.874 1.00 98.56 93 GLU A C 1
ATOM 726 O O . GLU A 1 93 ? -3.217 -7.127 -9.594 1.00 98.56 93 GLU A O 1
ATOM 731 N N . ALA A 1 94 ? -1.820 -6.805 -7.876 1.00 98.75 94 ALA A N 1
ATOM 732 C CA . ALA A 1 94 ? -2.273 -5.448 -7.611 1.00 98.75 94 ALA A CA 1
ATOM 733 C C . ALA A 1 94 ? -1.805 -4.492 -8.717 1.00 98.75 94 ALA A C 1
ATOM 735 O O . ALA A 1 94 ? -0.757 -4.677 -9.351 1.00 98.75 94 ALA A O 1
ATOM 736 N N . ASP A 1 95 ? -2.586 -3.440 -8.942 1.00 98.81 95 ASP A N 1
ATOM 737 C CA . ASP A 1 95 ? -2.275 -2.423 -9.938 1.00 98.81 95 ASP A CA 1
ATOM 738 C C . ASP A 1 95 ? -1.754 -1.148 -9.277 1.00 98.81 95 ASP A C 1
ATOM 740 O O . ASP A 1 95 ? -2.530 -0.331 -8.785 1.00 98.81 95 ASP A O 1
ATOM 744 N N . LEU A 1 96 ? -0.431 -1.001 -9.281 1.00 98.75 96 LEU A N 1
ATOM 745 C CA . LEU A 1 96 ? 0.340 0.067 -8.645 1.00 98.75 96 LEU A CA 1
ATOM 746 C C . LEU A 1 96 ? 0.850 1.094 -9.670 1.00 98.75 96 LEU A C 1
ATOM 748 O O . LEU A 1 96 ? 1.785 1.841 -9.395 1.00 98.75 96 LEU A O 1
ATOM 752 N N . ARG A 1 97 ? 0.281 1.142 -10.879 1.00 98.75 97 ARG A N 1
ATOM 753 C CA . ARG A 1 97 ? 0.775 2.050 -11.924 1.00 98.75 97 ARG A CA 1
ATOM 754 C C . ARG A 1 97 ? 0.759 3.505 -11.465 1.00 98.75 97 ARG A C 1
ATOM 756 O O . ARG A 1 97 ? -0.264 4.000 -10.995 1.00 98.75 97 ARG A O 1
ATOM 763 N N . GLY A 1 98 ? 1.895 4.179 -11.629 1.00 98.38 98 GLY A N 1
ATOM 764 C CA . GLY A 1 98 ? 2.063 5.585 -11.256 1.00 98.38 98 GLY A CA 1
ATOM 765 C C . GLY A 1 98 ? 2.004 5.873 -9.752 1.00 98.38 98 GLY A C 1
ATOM 766 O O . GLY A 1 98 ? 1.889 7.039 -9.388 1.00 98.38 98 GLY A O 1
ATOM 767 N N . THR A 1 99 ? 2.057 4.862 -8.876 1.00 98.69 99 THR A N 1
ATOM 768 C CA . THR A 1 99 ? 2.091 5.106 -7.427 1.00 98.69 99 THR A CA 1
ATOM 769 C C . THR A 1 99 ? 3.382 5.775 -6.982 1.00 98.69 99 THR A C 1
ATOM 771 O O . THR A 1 99 ? 4.461 5.554 -7.543 1.00 98.69 99 THR A O 1
ATOM 774 N N . ASP A 1 100 ? 3.270 6.556 -5.914 1.00 98.75 100 ASP A N 1
ATOM 775 C CA . ASP A 1 100 ? 4.417 7.077 -5.188 1.00 98.75 100 ASP A CA 1
ATOM 776 C C . ASP A 1 100 ? 4.712 6.184 -3.982 1.00 98.75 100 ASP A C 1
ATOM 778 O O . ASP A 1 100 ? 4.024 6.263 -2.974 1.00 98.75 100 ASP A O 1
ATOM 782 N N . LEU A 1 101 ? 5.726 5.328 -4.086 1.00 98.75 101 LEU A N 1
ATOM 783 C CA . LEU A 1 101 ? 6.217 4.464 -3.009 1.00 98.75 101 LEU A CA 1
ATOM 784 C C . LEU A 1 101 ? 7.573 4.945 -2.478 1.00 98.75 101 LEU A C 1
ATOM 786 O O . LEU A 1 101 ? 8.342 4.158 -1.912 1.00 98.75 101 LEU A O 1
ATOM 790 N N . ARG A 1 102 ? 7.910 6.228 -2.664 1.00 98.62 102 ARG A N 1
ATOM 791 C CA . ARG A 1 102 ? 9.168 6.768 -2.145 1.00 98.62 102 ARG A CA 1
ATOM 792 C C . ARG A 1 102 ? 9.255 6.517 -0.646 1.00 98.62 102 ARG A C 1
ATOM 794 O O . ARG A 1 102 ? 8.264 6.586 0.068 1.00 98.62 102 ARG A O 1
ATOM 801 N N . ARG A 1 103 ? 10.450 6.190 -0.153 1.00 98.56 103 ARG A N 1
ATOM 802 C CA . ARG A 1 103 ? 10.712 5.961 1.286 1.00 98.56 103 ARG A CA 1
ATOM 803 C C . ARG A 1 103 ? 9.846 4.877 1.962 1.00 98.56 103 ARG A C 1
ATOM 805 O O . ARG A 1 103 ? 9.954 4.726 3.175 1.00 98.56 103 ARG A O 1
ATOM 812 N N . ALA A 1 104 ? 9.018 4.133 1.227 1.00 98.62 104 ALA A N 1
ATOM 813 C CA . ALA A 1 104 ? 8.138 3.127 1.803 1.00 98.62 104 ALA A CA 1
ATOM 814 C C . ALA A 1 104 ? 8.934 1.929 2.340 1.00 98.62 104 ALA A C 1
ATOM 816 O O . ALA A 1 104 ? 9.992 1.557 1.815 1.00 98.62 104 ALA A O 1
ATOM 817 N N . ASN A 1 105 ? 8.406 1.291 3.381 1.00 98.62 105 ASN A N 1
ATOM 818 C CA . ASN A 1 105 ? 8.974 0.066 3.925 1.00 98.62 105 ASN A CA 1
ATOM 819 C C . ASN A 1 105 ? 8.296 -1.150 3.286 1.00 98.62 105 ASN A C 1
ATOM 821 O O . ASN A 1 105 ? 7.182 -1.502 3.654 1.00 98.62 105 ASN A O 1
ATOM 825 N N . LEU A 1 106 ? 8.967 -1.794 2.331 1.00 97.69 106 LEU A N 1
ATOM 826 C CA . LEU A 1 106 ? 8.437 -2.920 1.556 1.00 97.69 106 LEU A CA 1
ATOM 827 C C . LEU A 1 106 ? 9.140 -4.239 1.918 1.00 97.69 106 LEU A C 1
ATOM 829 O O . LEU A 1 106 ? 9.182 -5.170 1.112 1.00 97.69 106 LEU A O 1
ATOM 833 N N . VAL A 1 107 ? 9.716 -4.344 3.122 1.00 97.12 107 VAL A N 1
ATOM 834 C CA . VAL A 1 107 ? 10.462 -5.544 3.526 1.00 97.12 107 VAL A CA 1
ATOM 835 C C . VAL A 1 107 ? 9.541 -6.765 3.548 1.00 97.12 107 VAL A C 1
ATOM 837 O O . VAL A 1 107 ? 8.540 -6.806 4.268 1.00 97.12 107 VAL A O 1
ATOM 840 N N . GLY A 1 108 ? 9.898 -7.786 2.770 1.00 96.94 108 GLY A N 1
ATOM 841 C CA . GLY A 1 108 ? 9.115 -9.012 2.622 1.00 96.94 108 GLY A CA 1
ATOM 842 C C . GLY A 1 108 ? 7.762 -8.834 1.934 1.00 96.94 108 GLY A C 1
ATOM 843 O O . GLY A 1 108 ? 6.918 -9.721 2.051 1.00 96.94 108 GLY A O 1
ATOM 844 N N . ILE A 1 109 ? 7.527 -7.703 1.257 1.00 97.94 109 ILE A N 1
ATOM 845 C CA . ILE A 1 109 ? 6.312 -7.500 0.464 1.00 97.94 109 ILE A CA 1
ATOM 846 C C . ILE A 1 109 ? 6.192 -8.592 -0.603 1.00 97.94 109 ILE A C 1
ATOM 848 O O . ILE A 1 109 ? 7.191 -9.044 -1.169 1.00 97.94 109 ILE A O 1
ATOM 852 N N . LYS A 1 110 ? 4.963 -8.985 -0.921 1.00 98.19 110 LYS A N 1
ATOM 853 C CA . LYS A 1 110 ? 4.696 -9.936 -1.995 1.00 98.19 110 LYS A CA 1
ATOM 854 C C . LYS A 1 110 ? 4.021 -9.236 -3.175 1.00 98.19 110 LYS A C 1
ATOM 856 O O . LYS A 1 110 ? 2.872 -8.827 -3.060 1.00 98.19 110 LYS A O 1
ATOM 861 N N . LEU A 1 111 ? 4.730 -9.087 -4.288 1.00 96.94 111 LEU A N 1
ATOM 862 C CA . LEU A 1 111 ? 4.329 -8.329 -5.481 1.00 96.94 111 LEU A CA 1
ATOM 863 C C . LEU A 1 111 ? 4.202 -9.222 -6.725 1.00 96.94 111 LEU A C 1
ATOM 865 O O . LEU A 1 111 ? 4.333 -8.729 -7.846 1.00 96.94 111 LEU A O 1
ATOM 869 N N . GLN A 1 112 ? 3.966 -10.526 -6.565 1.00 96.56 112 GLN A N 1
ATOM 870 C CA . GLN A 1 112 ? 3.937 -11.439 -7.707 1.00 96.56 112 GLN A CA 1
ATOM 871 C C . GLN A 1 112 ? 2.868 -11.014 -8.725 1.00 96.56 112 GLN A C 1
ATOM 873 O O . GLN A 1 112 ? 1.718 -10.760 -8.358 1.00 96.56 112 GLN A O 1
ATOM 878 N N . GLY A 1 113 ? 3.257 -10.872 -9.993 1.00 96.50 113 GLY A N 1
ATOM 879 C CA . GLY A 1 113 ? 2.373 -10.399 -11.066 1.00 96.50 113 GLY A CA 1
ATOM 880 C C . GLY A 1 113 ? 1.867 -8.952 -10.917 1.00 96.50 113 GLY A C 1
ATOM 881 O O . GLY A 1 113 ? 0.983 -8.532 -11.668 1.00 96.50 113 GLY A O 1
ATOM 882 N N . ALA A 1 114 ? 2.381 -8.171 -9.960 1.00 97.94 114 ALA A N 1
ATOM 883 C CA . ALA A 1 114 ? 1.946 -6.794 -9.743 1.00 97.94 114 ALA A CA 1
ATOM 884 C C . ALA A 1 114 ? 2.388 -5.860 -10.885 1.00 97.94 114 ALA A C 1
ATOM 886 O O . ALA A 1 114 ? 3.443 -6.022 -11.511 1.00 97.94 114 ALA A O 1
ATOM 887 N N . LYS A 1 115 ? 1.579 -4.831 -11.142 1.00 98.38 115 LYS A N 1
ATOM 888 C CA . LYS A 1 115 ? 1.821 -3.826 -12.187 1.00 98.38 115 LYS A CA 1
ATOM 889 C C . LYS A 1 115 ? 2.443 -2.575 -11.571 1.00 98.38 115 LYS A C 1
ATOM 891 O O . LYS A 1 115 ? 1.726 -1.769 -10.994 1.00 98.38 115 LYS A O 1
ATOM 896 N N . LEU A 1 116 ? 3.759 -2.417 -11.703 1.00 97.31 116 LEU A N 1
ATOM 897 C CA . LEU A 1 116 ? 4.553 -1.328 -11.109 1.00 97.31 116 LEU A CA 1
ATOM 898 C C . LEU A 1 116 ? 5.011 -0.299 -12.158 1.00 97.31 116 LEU A C 1
ATOM 900 O O . LEU A 1 116 ? 6.031 0.375 -11.987 1.00 97.31 116 LEU A O 1
ATOM 904 N N . GLN A 1 117 ? 4.319 -0.199 -13.297 1.00 97.50 117 GLN A N 1
ATOM 905 C CA . GLN A 1 117 ? 4.786 0.680 -14.364 1.00 97.50 117 GLN A CA 1
ATOM 906 C C . GLN A 1 117 ? 4.694 2.149 -13.945 1.00 97.50 117 GLN A C 1
ATOM 908 O O . GLN A 1 117 ? 3.648 2.617 -13.493 1.00 97.50 117 GLN A O 1
ATOM 913 N N . GLY A 1 118 ? 5.797 2.879 -14.104 1.00 97.06 118 GLY A N 1
ATOM 914 C CA . GLY A 1 118 ? 5.897 4.284 -13.699 1.00 97.06 118 GLY A CA 1
ATOM 915 C C . GLY A 1 118 ? 5.875 4.532 -12.185 1.00 97.06 118 GLY A C 1
ATOM 916 O O . GLY A 1 118 ? 5.861 5.692 -11.782 1.00 97.06 118 GLY A O 1
ATOM 917 N N . THR A 1 119 ? 5.881 3.489 -11.351 1.00 98.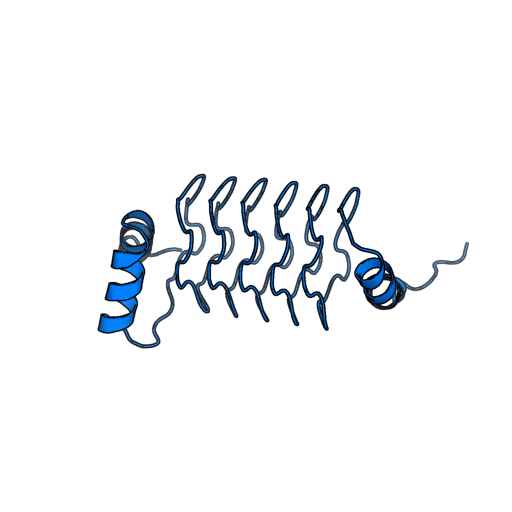00 119 THR A N 1
ATOM 918 C CA . THR A 1 119 ? 5.940 3.625 -9.891 1.00 98.00 119 THR A CA 1
ATOM 919 C C . THR A 1 119 ? 7.262 4.260 -9.451 1.00 98.00 119 THR A C 1
ATOM 921 O O . THR A 1 119 ? 8.334 3.907 -9.956 1.00 98.00 119 THR A O 1
ATOM 924 N N . ASP A 1 120 ? 7.213 5.172 -8.481 1.00 98.50 120 ASP A N 1
ATOM 925 C CA . ASP A 1 120 ? 8.409 5.744 -7.863 1.00 98.50 120 ASP A C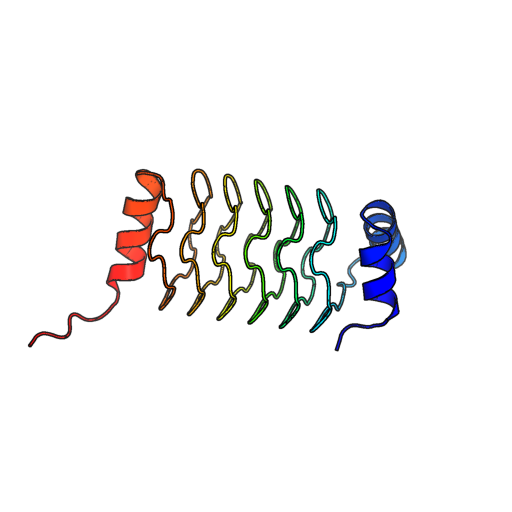A 1
ATOM 926 C C . ASP A 1 120 ? 8.789 4.968 -6.598 1.00 98.50 120 ASP A C 1
ATOM 928 O O . ASP A 1 120 ? 8.133 5.089 -5.573 1.00 98.50 120 ASP A O 1
ATOM 932 N N . LEU A 1 121 ? 9.845 4.156 -6.669 1.00 97.56 121 LEU A N 1
ATOM 933 C CA . LEU A 1 121 ? 10.333 3.331 -5.559 1.00 97.56 121 LEU A CA 1
ATOM 934 C C . LEU A 1 121 ? 11.565 3.935 -4.879 1.00 97.56 121 LEU A C 1
ATOM 936 O O . LEU A 1 121 ? 12.154 3.291 -4.014 1.00 97.56 121 LEU A O 1
ATOM 940 N N . ARG A 1 122 ? 12.009 5.142 -5.249 1.00 97.38 122 ARG A N 1
ATOM 941 C CA . ARG A 1 122 ? 13.272 5.697 -4.733 1.00 97.38 122 ARG A CA 1
ATOM 942 C C . ARG A 1 122 ? 13.268 5.753 -3.205 1.00 97.38 122 ARG A C 1
ATOM 944 O O . ARG A 1 122 ? 12.301 6.190 -2.583 1.00 97.38 122 ARG A O 1
ATOM 951 N N . ARG A 1 123 ? 14.373 5.337 -2.588 1.00 96.94 123 ARG A N 1
ATOM 952 C CA . ARG A 1 123 ? 14.554 5.206 -1.132 1.00 96.94 123 ARG A CA 1
ATOM 953 C C . ARG A 1 123 ? 13.636 4.198 -0.425 1.00 96.94 123 ARG A C 1
ATOM 955 O O . ARG A 1 123 ? 13.687 4.136 0.799 1.00 96.94 123 ARG A O 1
ATOM 962 N N . ALA A 1 124 ? 12.814 3.426 -1.135 1.00 97.06 124 ALA A N 1
ATOM 963 C CA . ALA A 1 124 ? 12.045 2.344 -0.524 1.00 97.06 124 ALA A CA 1
ATOM 964 C C . ALA A 1 124 ? 12.957 1.174 -0.111 1.00 97.06 124 ALA A C 1
ATOM 966 O O . ALA A 1 124 ? 13.930 0.859 -0.806 1.00 97.06 124 ALA A O 1
ATOM 967 N N . SER A 1 125 ? 12.633 0.490 0.985 1.00 95.69 125 SER A N 1
ATOM 968 C CA . SER A 1 125 ? 13.322 -0.755 1.349 1.00 95.69 125 SER A CA 1
ATOM 969 C C . SER A 1 125 ? 12.623 -1.947 0.710 1.00 95.69 125 SER A C 1
ATOM 971 O O . SER A 1 125 ? 11.458 -2.182 0.997 1.00 95.69 125 SER A O 1
ATOM 9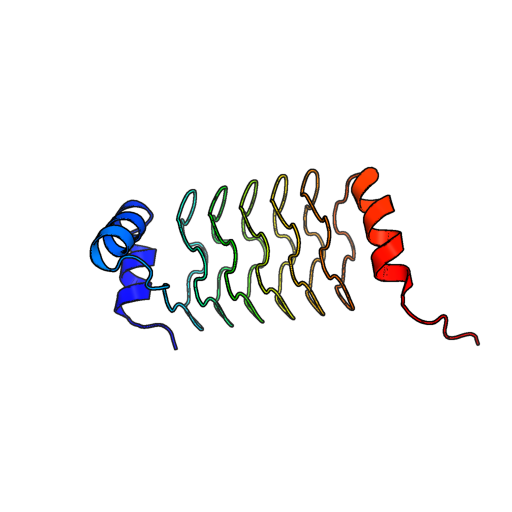73 N N . LEU A 1 126 ? 13.329 -2.695 -0.140 1.00 93.75 126 LEU A N 1
ATOM 974 C CA . LEU A 1 126 ? 12.813 -3.863 -0.872 1.00 93.75 126 LEU A CA 1
ATOM 975 C C . LEU A 1 126 ? 13.432 -5.180 -0.373 1.00 93.75 126 LEU A C 1
ATOM 977 O O . LEU A 1 126 ? 13.430 -6.184 -1.089 1.00 93.75 126 LEU A O 1
ATOM 981 N N . ASP A 1 127 ? 14.000 -5.195 0.835 1.00 92.44 127 ASP A N 1
ATOM 982 C CA . ASP A 1 127 ? 14.673 -6.388 1.345 1.00 92.44 127 ASP A CA 1
ATOM 983 C C . ASP A 1 127 ? 13.692 -7.559 1.425 1.00 92.44 127 ASP A C 1
ATOM 985 O O . ASP A 1 127 ? 12.626 -7.463 2.030 1.00 92.44 127 ASP A O 1
ATOM 989 N N . ARG A 1 128 ? 14.057 -8.695 0.820 1.00 93.25 128 ARG A N 1
ATOM 990 C CA . ARG A 1 128 ? 13.211 -9.901 0.742 1.00 93.25 128 ARG A CA 1
ATOM 991 C C . ARG A 1 128 ? 11.860 -9.691 0.040 1.00 93.25 128 ARG A C 1
ATOM 993 O O . ARG A 1 128 ? 10.989 -10.543 0.189 1.00 93.25 128 ARG A O 1
ATOM 1000 N N . ALA A 1 129 ? 11.671 -8.595 -0.696 1.00 93.81 129 ALA A N 1
ATOM 1001 C CA . ALA A 1 129 ? 10.499 -8.427 -1.547 1.00 93.81 129 ALA A CA 1
ATOM 1002 C C . ALA A 1 129 ? 10.435 -9.571 -2.569 1.00 93.81 129 ALA A C 1
ATOM 1004 O O . ALA A 1 129 ? 11.468 -9.971 -3.099 1.00 93.81 129 ALA A O 1
ATOM 1005 N N . ASP A 1 130 ? 9.247 -10.082 -2.869 1.00 93.50 130 ASP A N 1
ATOM 1006 C CA . ASP A 1 130 ? 9.045 -11.043 -3.952 1.00 93.50 130 ASP A CA 1
ATOM 1007 C C . ASP A 1 130 ? 8.408 -10.332 -5.146 1.00 93.50 130 ASP A C 1
ATOM 1009 O O . ASP A 1 130 ? 7.274 -9.864 -5.066 1.00 93.50 130 ASP A O 1
ATOM 1013 N N . LEU A 1 131 ? 9.165 -10.224 -6.235 1.00 92.25 131 LEU A N 1
ATOM 1014 C CA . LEU A 1 131 ? 8.798 -9.502 -7.454 1.00 92.25 131 LEU A CA 1
ATOM 1015 C C . LEU A 1 131 ? 8.670 -10.439 -8.660 1.00 92.25 131 LEU A C 1
ATOM 1017 O O . LEU A 1 131 ? 8.772 -9.980 -9.799 1.00 92.25 131 LEU A O 1
ATOM 1021 N N . GLN A 1 132 ? 8.477 -11.743 -8.434 1.00 91.25 132 GLN A N 1
ATOM 1022 C CA . GLN A 1 132 ? 8.276 -12.694 -9.523 1.00 91.25 132 GLN A CA 1
ATOM 1023 C C . GLN A 1 132 ? 7.159 -12.205 -10.460 1.00 91.25 132 GLN A C 1
ATOM 1025 O O . GLN A 1 132 ? 6.074 -11.846 -10.015 1.00 91.25 132 GLN A O 1
ATOM 1030 N N . GLU A 1 133 ? 7.432 -12.159 -11.766 1.00 92.50 133 GLU A N 1
ATOM 1031 C CA . GLU A 1 133 ? 6.470 -11.729 -12.800 1.00 92.50 133 GLU A CA 1
ATOM 1032 C C . GLU A 1 133 ? 5.947 -10.281 -12.655 1.00 92.50 133 GLU A C 1
ATOM 1034 O O . GLU A 1 133 ? 5.076 -9.853 -13.414 1.00 92.50 133 GLU A O 1
ATOM 1039 N N . ALA A 1 134 ? 6.487 -9.486 -11.725 1.00 93.88 134 ALA A N 1
ATOM 1040 C CA . ALA A 1 134 ? 6.103 -8.091 -11.570 1.00 93.88 134 ALA A CA 1
ATOM 1041 C C . ALA A 1 134 ? 6.638 -7.246 -12.736 1.00 93.88 134 ALA A C 1
ATOM 1043 O O . ALA A 1 134 ? 7.796 -7.355 -13.147 1.00 93.88 134 ALA A O 1
ATOM 1044 N N . SER A 1 135 ? 5.809 -6.342 -13.256 1.00 93.75 135 SER A N 1
ATOM 1045 C CA . SER A 1 135 ? 6.202 -5.476 -14.369 1.00 93.75 135 SER A CA 1
ATOM 1046 C C . SER A 1 135 ? 6.708 -4.126 -13.865 1.00 93.75 135 SER A C 1
ATOM 1048 O O . SER A 1 135 ? 5.925 -3.260 -13.483 1.00 93.75 135 SER A O 1
ATOM 1050 N N . LEU A 1 136 ? 8.028 -3.938 -13.913 1.00 92.75 136 LEU A N 1
ATOM 1051 C CA . LEU A 1 136 ? 8.745 -2.735 -13.460 1.00 92.75 136 LEU A CA 1
ATOM 1052 C C . LEU A 1 136 ? 9.011 -1.714 -14.585 1.00 92.75 136 LEU A C 1
ATOM 1054 O O . LEU A 1 136 ? 9.897 -0.866 -14.463 1.00 92.75 136 LEU A O 1
ATOM 1058 N N . ALA A 1 137 ? 8.301 -1.793 -15.714 1.00 92.38 137 ALA A N 1
ATOM 1059 C CA . ALA A 1 137 ? 8.576 -0.933 -16.865 1.00 92.38 137 ALA A CA 1
ATOM 1060 C C . ALA A 1 137 ? 8.439 0.558 -16.498 1.00 92.38 137 ALA A C 1
ATOM 1062 O O . ALA A 1 137 ? 7.375 1.024 -16.099 1.00 92.38 137 ALA A O 1
ATOM 1063 N N . GLY A 1 138 ? 9.529 1.319 -16.616 1.00 93.69 138 GLY A N 1
ATOM 1064 C CA . GLY A 1 138 ? 9.550 2.737 -16.243 1.00 93.69 138 GLY A CA 1
ATOM 1065 C C . GLY A 1 138 ? 9.497 3.015 -14.734 1.00 93.69 138 GLY A C 1
ATOM 1066 O O . GLY A 1 138 ? 9.389 4.178 -14.354 1.00 93.69 138 GLY A O 1
ATOM 1067 N N . ALA A 1 139 ? 9.587 1.994 -13.874 1.00 95.19 139 ALA A N 1
ATOM 1068 C CA . ALA A 1 139 ? 9.702 2.196 -12.434 1.00 95.19 139 ALA A CA 1
ATOM 1069 C C . ALA A 1 139 ? 11.005 2.940 -12.094 1.00 95.19 139 ALA A C 1
ATOM 1071 O O . ALA A 1 139 ? 12.071 2.686 -12.670 1.00 95.19 139 ALA A O 1
ATOM 1072 N N . ARG A 1 140 ? 10.931 3.873 -11.143 1.00 96.62 140 ARG A N 1
ATOM 1073 C CA . ARG A 1 140 ? 12.077 4.685 -10.715 1.00 96.62 140 ARG A CA 1
ATOM 1074 C C . ARG A 1 140 ? 12.725 4.028 -9.504 1.00 96.62 140 ARG A C 1
ATOM 1076 O O . ARG A 1 140 ? 12.118 3.954 -8.444 1.00 96.62 140 ARG A O 1
ATOM 1083 N N . LEU A 1 141 ? 13.961 3.575 -9.679 1.00 93.81 141 LEU A N 1
ATOM 1084 C CA . LEU A 1 141 ? 14.750 2.855 -8.679 1.00 93.81 141 LEU A CA 1
ATOM 1085 C C . LEU A 1 141 ? 16.090 3.557 -8.460 1.00 93.81 141 LEU A C 1
ATOM 1087 O O . LEU A 1 141 ? 16.719 3.998 -9.429 1.00 93.81 141 LEU A O 1
ATOM 1091 N N . ASP A 1 142 ? 16.550 3.580 -7.214 1.00 92.62 142 ASP A N 1
ATOM 1092 C CA . ASP A 1 142 ? 17.903 4.004 -6.860 1.00 92.62 142 ASP A CA 1
ATOM 1093 C C . ASP A 1 142 ? 18.937 2.916 -7.200 1.00 92.62 142 ASP A C 1
ATOM 1095 O O . ASP A 1 142 ? 18.609 1.756 -7.462 1.00 92.62 142 ASP A O 1
ATOM 1099 N N . PHE A 1 143 ? 20.220 3.289 -7.186 1.00 85.12 143 PHE A N 1
ATOM 1100 C CA . PHE A 1 143 ? 21.325 2.406 -7.575 1.00 85.12 143 PHE A CA 1
ATOM 1101 C C . PHE A 1 143 ? 21.350 1.085 -6.788 1.00 85.12 143 PHE A C 1
ATOM 1103 O O . PHE A 1 143 ? 21.415 0.015 -7.389 1.00 85.12 143 PHE A O 1
ATOM 1110 N N . LEU A 1 144 ? 21.229 1.147 -5.457 1.00 84.12 144 LEU A N 1
ATOM 1111 C CA . LEU A 1 144 ? 21.243 -0.047 -4.603 1.00 84.12 144 LEU A CA 1
ATOM 1112 C C . LEU A 1 144 ? 20.057 -0.977 -4.881 1.00 84.12 144 LEU A C 1
ATOM 1114 O O . LEU A 1 144 ? 20.219 -2.192 -4.877 1.00 84.12 144 LEU A O 1
ATOM 1118 N N . GLN A 1 145 ? 18.886 -0.416 -5.187 1.00 86.12 145 GLN A N 1
ATOM 1119 C CA . GLN A 1 145 ? 17.696 -1.206 -5.495 1.00 86.12 145 GLN A CA 1
ATOM 1120 C C . GLN A 1 145 ? 17.857 -1.965 -6.814 1.00 86.12 145 GLN A C 1
ATOM 1122 O O . GLN A 1 145 ? 17.435 -3.106 -6.933 1.00 86.12 145 GLN A O 1
ATOM 1127 N N . ARG A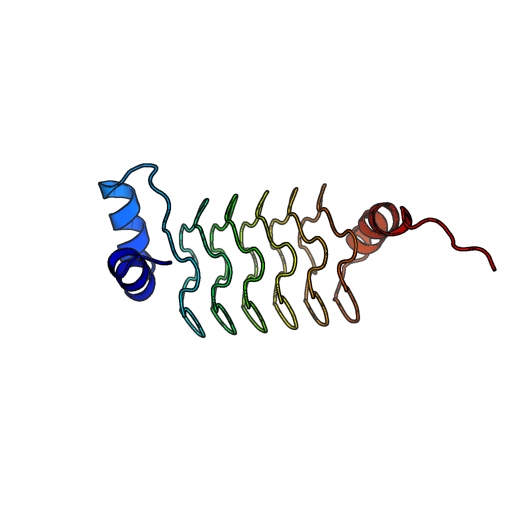 1 146 ? 18.519 -1.377 -7.816 1.00 82.31 146 ARG A N 1
ATOM 1128 C CA . ARG A 1 146 ? 18.808 -2.090 -9.072 1.00 82.31 146 ARG A CA 1
ATOM 1129 C C . ARG A 1 146 ? 19.692 -3.316 -8.833 1.00 82.31 146 ARG A C 1
ATOM 1131 O O . ARG A 1 146 ? 19.439 -4.361 -9.424 1.00 82.31 146 ARG A O 1
ATOM 1138 N N . LEU A 1 147 ? 20.673 -3.202 -7.933 1.00 79.06 147 LEU A N 1
ATOM 1139 C CA . LEU A 1 147 ? 21.549 -4.315 -7.560 1.00 79.06 147 LEU A CA 1
ATOM 1140 C C . LEU A 1 147 ? 20.789 -5.428 -6.826 1.00 79.06 147 LEU A C 1
ATOM 1142 O O . LEU A 1 147 ? 20.964 -6.599 -7.157 1.00 79.06 147 LEU A O 1
ATOM 1146 N N . THR A 1 148 ? 19.926 -5.080 -5.866 1.00 74.56 148 THR A N 1
ATOM 1147 C CA . THR A 1 148 ? 19.145 -6.075 -5.110 1.00 74.56 148 THR A CA 1
ATOM 1148 C C . THR A 1 148 ? 18.085 -6.755 -5.975 1.00 74.56 148 THR A C 1
ATOM 11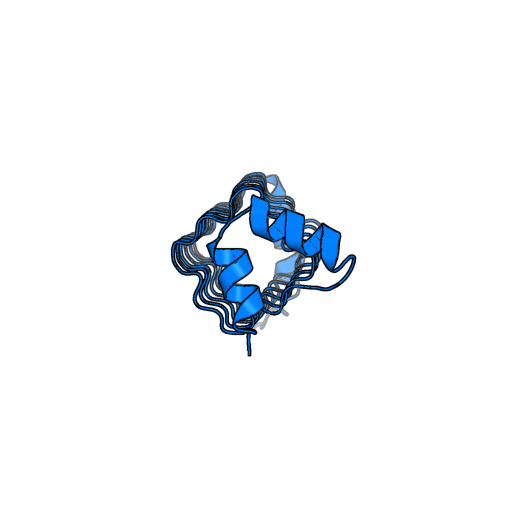50 O O . THR A 1 148 ? 17.870 -7.961 -5.858 1.00 74.56 148 THR A O 1
ATOM 1153 N N . LEU A 1 149 ? 17.456 -6.014 -6.890 1.00 73.62 149 LEU A N 1
ATOM 1154 C CA . LEU A 1 149 ? 16.407 -6.540 -7.759 1.00 73.62 149 LEU A CA 1
ATOM 1155 C C . LEU A 1 149 ? 16.933 -7.413 -8.895 1.00 73.62 149 LEU A C 1
ATOM 1157 O O . LEU A 1 149 ? 16.283 -8.401 -9.231 1.00 73.62 149 LEU A O 1
ATOM 1161 N N . TRP A 1 150 ? 18.104 -7.118 -9.463 1.00 66.50 150 TRP A N 1
ATOM 1162 C CA . TRP A 1 150 ? 18.686 -7.976 -10.500 1.00 66.50 150 TRP A CA 1
ATOM 1163 C C . TRP A 1 150 ? 18.945 -9.398 -10.014 1.00 66.50 150 TRP A C 1
ATOM 1165 O O . TRP A 1 150 ? 18.776 -10.333 -10.790 1.00 66.50 150 TRP A O 1
ATOM 1175 N N . TRP A 1 151 ? 19.252 -9.595 -8.732 1.00 61.19 151 TRP A N 1
ATOM 1176 C CA . TRP A 1 151 ? 19.387 -10.937 -8.160 1.00 61.19 151 TRP A CA 1
ATOM 1177 C C . TRP A 1 151 ? 18.042 -11.669 -7.998 1.00 61.19 151 TRP A C 1
ATOM 1179 O O . TRP A 1 151 ? 17.982 -12.895 -8.023 1.00 61.19 151 TRP A O 1
ATOM 1189 N N . ASN A 1 152 ? 16.953 -10.916 -7.860 1.00 65.62 152 ASN A N 1
ATOM 1190 C CA . ASN A 1 152 ? 15.611 -11.442 -7.625 1.00 65.62 152 ASN A CA 1
ATOM 1191 C C . ASN A 1 152 ? 14.886 -11.792 -8.937 1.00 65.62 152 ASN A C 1
ATOM 1193 O O . ASN A 1 152 ? 14.260 -12.840 -9.052 1.00 65.62 152 ASN A O 1
ATOM 1197 N N . VAL A 1 153 ? 15.036 -10.940 -9.958 1.00 61.25 153 VAL A N 1
ATOM 1198 C CA . VAL A 1 153 ? 14.416 -11.119 -11.283 1.00 61.25 153 VAL A CA 1
ATOM 1199 C C . VAL A 1 153 ? 15.206 -12.103 -12.166 1.00 61.25 153 VAL A C 1
ATOM 1201 O O . VAL A 1 153 ? 14.631 -12.727 -13.048 1.00 61.25 153 VAL A O 1
ATOM 1204 N N . SER A 1 154 ? 16.506 -12.318 -11.924 1.00 58.75 154 SER A N 1
ATOM 1205 C CA . SER A 1 154 ? 17.342 -13.245 -12.721 1.00 58.75 154 SER A CA 1
ATOM 1206 C C . SER A 1 154 ? 17.119 -14.739 -12.441 1.00 58.75 154 SER A C 1
ATOM 1208 O O . SER A 1 154 ? 17.782 -15.575 -13.047 1.00 58.75 154 SER A O 1
ATOM 1210 N N . LYS A 1 155 ? 16.155 -15.108 -11.587 1.00 52.91 155 LYS A N 1
ATOM 1211 C CA . LYS A 1 155 ? 15.690 -16.502 -11.446 1.00 52.91 155 LYS A CA 1
ATOM 1212 C C . LYS A 1 155 ? 14.732 -16.957 -12.559 1.00 52.91 155 LYS A C 1
ATOM 1214 O O . LYS A 1 155 ? 14.188 -18.054 -12.473 1.00 52.91 155 LYS A O 1
ATOM 1219 N N . VAL A 1 156 ? 14.548 -16.154 -13.607 1.00 42.75 156 VAL A N 1
ATOM 1220 C CA . VAL A 1 156 ? 13.918 -16.590 -14.859 1.00 42.75 156 VAL A CA 1
ATOM 1221 C C . VAL A 1 156 ? 14.916 -17.495 -15.599 1.00 42.75 156 VAL A C 1
ATOM 1223 O O . VAL A 1 156 ? 16.020 -17.030 -15.893 1.00 42.75 156 VAL A O 1
ATOM 1226 N N . PRO A 1 157 ? 14.589 -18.773 -15.885 1.00 34.22 157 PRO A N 1
ATOM 1227 C CA . PRO A 1 157 ? 15.424 -19.609 -16.736 1.00 34.22 157 PRO A CA 1
ATOM 1228 C C . PRO A 1 157 ? 15.651 -18.878 -18.054 1.00 34.22 157 PRO A C 1
ATOM 1230 O O . PRO A 1 157 ? 14.710 -18.373 -18.663 1.00 34.22 157 PRO A O 1
ATOM 1233 N N . SER A 1 158 ? 16.906 -18.795 -18.482 1.00 37.66 158 SER A N 1
ATOM 1234 C CA . SER A 1 158 ? 17.228 -18.405 -19.843 1.00 37.66 158 SER A CA 1
ATOM 1235 C C . SER A 1 158 ? 16.577 -19.417 -20.780 1.00 37.66 158 SER A C 1
ATOM 1237 O O . SER A 1 158 ? 17.110 -20.517 -20.938 1.00 37.66 158 SER A O 1
ATOM 1239 N N . ASP A 1 159 ? 15.454 -19.062 -21.397 1.00 35.25 159 ASP A N 1
ATOM 1240 C CA . ASP A 1 159 ? 15.063 -19.710 -22.640 1.00 35.25 159 ASP A CA 1
ATOM 1241 C C . ASP A 1 159 ? 16.125 -19.324 -23.667 1.00 35.25 159 ASP A C 1
ATOM 1243 O O . ASP A 1 159 ? 16.135 -18.234 -24.239 1.00 35.25 159 ASP A O 1
ATOM 1247 N N . GLN A 1 160 ? 17.104 -20.217 -23.802 1.00 37.19 160 GLN A N 1
ATOM 1248 C CA . GLN A 1 160 ? 17.942 -20.274 -24.977 1.00 37.19 160 GLN A CA 1
ATOM 1249 C C . GLN A 1 160 ? 17.066 -20.700 -26.148 1.00 37.19 160 GLN A C 1
ATOM 1251 O O . GLN A 1 160 ? 16.553 -21.820 -26.161 1.00 37.19 160 GLN A O 1
ATOM 1256 N N . ASN A 1 161 ? 16.939 -19.816 -27.132 1.00 34.06 161 ASN A N 1
ATOM 1257 C CA . ASN A 1 161 ? 17.013 -20.203 -28.535 1.00 34.06 161 ASN A CA 1
ATOM 1258 C C . ASN A 1 161 ? 17.474 -19.016 -29.382 1.00 34.06 161 ASN A C 1
ATOM 1260 O O . ASN A 1 161 ? 16.837 -17.943 -29.277 1.00 34.06 161 ASN A O 1
#